Protein AF-A0A9P8FA10-F1 (afdb_monomer_lite)

Organism: Aureobasidium melanogenum (NCBI:txid46634)

pLDDT: mean 76.25, std 10.96, range [55.03, 93.56]

InterPro domains:
  IPR007304 TAP46-like protein [PF04177] (1-143)
  IPR007304 TAP46-like protein [PTHR10933] (1-153)

Radius of gyration: 31.43 Å; chains: 1; bounding box: 60×67×81 Å

Sequence (153 aa):
ESIAQELHILSRAPPPPPPGQQSAPSDVRERHKSNDGYSERLDGPMSAGLSGPMLSKDGKPLRPFTLLSTRQTMQAGVFRPDHSLPTMTIDEYLEEEKRRGG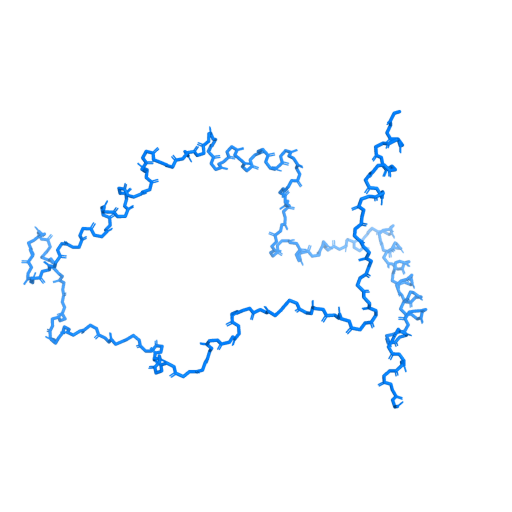MIEGGGAQSGIQPEVDEDDLDKADEETMKARAWDEYVENNPKGAGNTLNRG

Foldseek 3Di:
DVVVVVVVVVVPDDDDDPPPDPPPPPPPVVPPPDDDPDDPDDPPPPPPPPPDDQADPVRHGPDDDDPPCVVVVVVVVVDDPPDDDPPDDPVRVVVVCVVVVVDDDQPDVSVVPDPDDDPVDPVSVVVVVVVVVVVVVVCVVDDPCPPPPVPPD

Secondary structure (DSSP, 8-state):
-HHHHHHHHHHTPPPPPPTT-------GGGGG-S-S----S----S-TT--S-SB-TTS-B-S-----THHHHHHHHTT-TTS---SS-HHHHHHHHHHTT-S-TT-SGGGG-PPPP-TT-HHHHHHHHHHHHHHHHHHHHS-TTTT--TT--

Structure (mmCIF, N/CA/C/O backbone):
data_AF-A0A9P8FA10-F1
#
_entry.id   AF-A0A9P8FA10-F1
#
loop_
_atom_site.group_PDB
_atom_site.id
_atom_site.type_symbol
_atom_site.label_atom_id
_atom_site.label_alt_id
_atom_site.label_comp_id
_atom_site.label_asym_id
_atom_site.label_entity_id
_atom_site.label_seq_id
_atom_site.pdbx_PDB_ins_code
_atom_site.Cartn_x
_atom_site.Cartn_y
_atom_site.Cartn_z
_atom_site.occupancy
_atom_site.B_iso_or_equiv
_atom_site.auth_seq_id
_atom_site.auth_comp_id
_atom_site.auth_asym_id
_atom_site.auth_atom_id
_atom_site.pdbx_PDB_model_num
ATOM 1 N N . GLU A 1 1 ? -5.530 -38.266 -20.064 1.00 59.84 1 GLU A N 1
ATOM 2 C CA . GLU A 1 1 ? -6.875 -37.890 -19.568 1.00 59.84 1 GLU A CA 1
ATOM 3 C C . GLU A 1 1 ? -7.129 -36.370 -19.479 1.00 59.84 1 GLU A C 1
ATOM 5 O O . GLU A 1 1 ? -8.287 -35.990 -19.405 1.00 59.84 1 GLU A O 1
ATOM 10 N N . SER A 1 2 ? -6.115 -35.490 -19.594 1.00 77.12 2 SER A N 1
ATOM 11 C CA . SER A 1 2 ? -6.290 -34.014 -19.536 1.00 77.12 2 SER A CA 1
ATOM 12 C C . SER A 1 2 ? -7.057 -33.402 -20.725 1.00 77.12 2 SER A C 1
ATOM 14 O O . SER A 1 2 ? -7.929 -32.558 -20.546 1.00 77.12 2 SER A O 1
ATOM 16 N N . ILE A 1 3 ? -6.817 -33.893 -21.946 1.00 86.69 3 ILE A N 1
ATOM 17 C CA . ILE A 1 3 ? -7.405 -33.345 -23.188 1.00 86.69 3 ILE A CA 1
ATOM 18 C C . ILE A 1 3 ? -8.942 -33.378 -23.206 1.00 86.69 3 ILE A C 1
ATOM 20 O O . ILE A 1 3 ? -9.581 -32.482 -23.752 1.00 86.69 3 ILE A O 1
ATOM 24 N N . ALA A 1 4 ? -9.555 -34.390 -22.589 1.00 90.31 4 ALA A N 1
ATOM 25 C CA . ALA A 1 4 ? -11.012 -34.492 -22.535 1.00 90.31 4 ALA A CA 1
ATOM 26 C C . ALA A 1 4 ? -11.635 -33.409 -21.635 1.00 90.31 4 ALA A C 1
ATOM 28 O O . ALA A 1 4 ? -12.725 -32.919 -21.925 1.00 90.31 4 ALA A O 1
ATOM 29 N N . GLN A 1 5 ? -10.935 -33.012 -20.567 1.00 88.12 5 GLN A N 1
ATOM 30 C CA . GLN A 1 5 ? -11.382 -31.951 -19.662 1.00 88.12 5 GLN A CA 1
ATOM 31 C C . GLN A 1 5 ? -11.240 -30.576 -20.319 1.00 88.12 5 GLN A C 1
ATOM 33 O O . GLN A 1 5 ? -12.158 -29.762 -20.244 1.00 88.12 5 GLN A O 1
ATOM 38 N N . GLU A 1 6 ? -10.142 -30.348 -21.041 1.00 91.12 6 GLU A N 1
ATOM 39 C CA . GLU A 1 6 ? -9.915 -29.107 -21.790 1.00 91.12 6 GLU A CA 1
ATOM 40 C C . GLU A 1 6 ? -10.974 -28.894 -22.882 1.00 91.12 6 GLU A C 1
ATOM 42 O O . GLU A 1 6 ? -11.548 -27.809 -22.992 1.00 91.12 6 GLU A O 1
ATOM 47 N N . LEU A 1 7 ? -11.332 -29.948 -23.626 1.00 91.88 7 LEU A N 1
ATOM 48 C CA . LEU A 1 7 ? -12.407 -29.879 -24.623 1.00 91.88 7 LEU A CA 1
ATOM 49 C C . LEU A 1 7 ? -13.788 -29.641 -23.996 1.00 91.88 7 LEU A C 1
ATOM 51 O O . LEU A 1 7 ? -14.604 -28.910 -24.562 1.00 91.88 7 LEU A O 1
ATOM 55 N N . HIS A 1 8 ? -14.055 -30.211 -22.817 1.00 91.06 8 HIS A N 1
ATOM 56 C CA . HIS A 1 8 ? -15.306 -29.968 -22.100 1.00 91.06 8 HIS A CA 1
ATOM 57 C C . HIS A 1 8 ? -15.444 -28.497 -21.675 1.00 91.06 8 HIS A C 1
ATOM 59 O O . HIS A 1 8 ? -16.511 -27.906 -21.847 1.00 91.06 8 HIS A O 1
ATOM 65 N N . ILE A 1 9 ? -14.364 -27.883 -21.187 1.00 91.75 9 ILE A N 1
ATOM 66 C CA . ILE A 1 9 ? -14.347 -26.471 -20.780 1.00 91.75 9 ILE A CA 1
ATOM 67 C C . ILE A 1 9 ? -14.581 -25.554 -21.986 1.00 91.75 9 ILE A C 1
ATOM 69 O O . ILE A 1 9 ? -15.423 -24.657 -21.916 1.00 91.75 9 ILE A O 1
ATOM 73 N N . LEU A 1 10 ? -13.908 -25.817 -23.112 1.00 85.25 10 LEU A N 1
ATOM 74 C CA . LEU A 1 10 ? -14.074 -25.028 -24.339 1.00 85.25 10 LEU A CA 1
ATOM 75 C C . LEU A 1 10 ? -15.502 -25.093 -24.896 1.00 85.25 10 LEU A C 1
ATOM 77 O O . LEU A 1 10 ? -16.009 -24.093 -25.398 1.00 85.25 10 LEU A O 1
ATOM 81 N N . SER A 1 11 ? -16.186 -26.232 -24.749 1.00 90.81 11 SER A N 1
ATOM 82 C CA . SER A 1 11 ? -17.577 -26.388 -25.200 1.00 90.81 11 SER A CA 1
ATOM 83 C C . SER A 1 11 ? -18.580 -25.508 -24.443 1.00 90.81 11 SER A C 1
ATOM 85 O O . SER A 1 11 ? -19.680 -25.259 -24.935 1.00 90.81 11 SER A O 1
ATOM 87 N N . ARG A 1 12 ? -18.215 -25.036 -23.244 1.00 92.19 12 ARG A N 1
ATOM 88 C CA . ARG A 1 12 ? -19.087 -24.258 -22.354 1.00 92.19 12 ARG A CA 1
ATOM 89 C C . ARG A 1 12 ? -18.749 -22.763 -22.340 1.00 92.19 12 ARG A C 1
ATOM 91 O O . ARG A 1 12 ? -19.346 -22.020 -21.563 1.00 92.19 12 ARG A O 1
ATOM 98 N N . ALA A 1 13 ? -17.810 -22.318 -23.177 1.00 86.94 13 ALA A N 1
ATOM 99 C CA . ALA A 1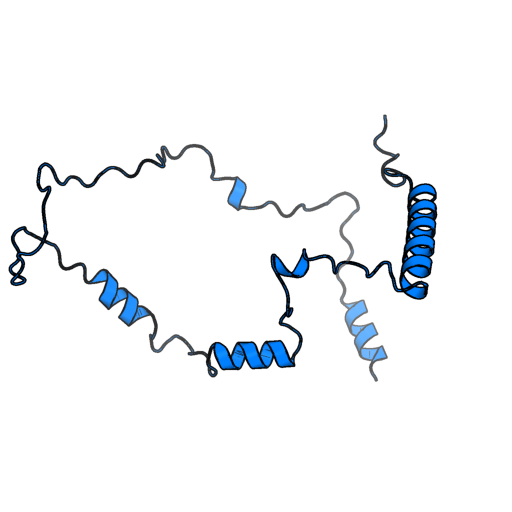 13 ? -17.441 -20.912 -23.274 1.00 86.94 13 ALA A CA 1
ATOM 100 C C . ALA A 1 13 ? -18.601 -20.070 -23.860 1.00 86.94 13 ALA A C 1
ATOM 102 O O . ALA A 1 13 ? -19.200 -20.471 -24.862 1.00 86.94 13 ALA A O 1
ATOM 103 N N . PRO A 1 14 ? -18.946 -18.914 -23.258 1.00 86.25 14 PRO A N 1
ATOM 104 C CA . PRO A 1 14 ? -19.961 -18.018 -23.805 1.00 86.25 14 PRO A CA 1
ATOM 105 C C . PRO A 1 14 ? -19.501 -17.415 -25.145 1.00 86.25 14 PRO A C 1
ATOM 107 O O . PRO A 1 14 ? -18.296 -17.248 -25.359 1.00 86.25 14 PRO A O 1
ATOM 110 N N . PRO A 1 15 ? -20.432 -17.064 -26.052 1.00 82.94 15 PRO A N 1
ATOM 111 C CA . PRO A 1 15 ? -20.073 -16.432 -27.316 1.00 82.94 15 PRO A CA 1
ATOM 112 C C . PRO A 1 15 ? -19.390 -15.076 -27.068 1.00 82.94 15 PRO A C 1
ATOM 114 O O . PRO A 1 15 ? -19.772 -14.363 -26.133 1.00 82.94 15 PRO A O 1
ATOM 117 N N . PRO A 1 16 ? -18.396 -14.698 -27.892 1.00 76.94 16 PRO A N 1
ATOM 11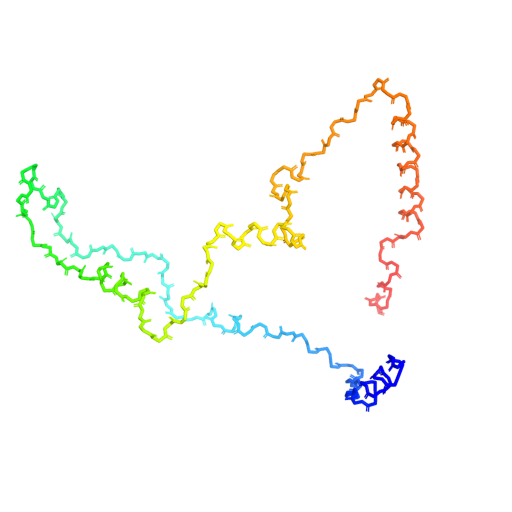8 C CA . PRO A 1 16 ? -17.751 -13.400 -27.768 1.00 76.94 16 PRO A CA 1
ATOM 119 C C . PRO A 1 16 ? -18.776 -12.276 -28.000 1.00 76.94 16 PRO A C 1
ATOM 121 O O . PRO A 1 16 ? -19.661 -12.419 -28.852 1.00 76.94 16 PRO A O 1
ATOM 124 N N . PRO A 1 17 ? -18.682 -11.158 -27.257 1.00 77.75 17 PRO A N 1
ATOM 125 C CA . PRO A 1 17 ? -19.569 -10.021 -27.458 1.00 77.75 17 PRO A CA 1
ATOM 126 C C . PRO A 1 17 ? -19.405 -9.446 -28.877 1.00 77.75 17 PRO A C 1
ATOM 128 O O . PRO A 1 17 ? -18.321 -9.538 -29.462 1.00 77.75 17 PRO A O 1
ATOM 131 N N . PRO A 1 18 ? -20.465 -8.846 -29.450 1.00 81.31 18 PRO A N 1
ATOM 132 C CA . PRO A 1 18 ? -20.404 -8.247 -30.777 1.00 81.31 18 PRO A CA 1
ATOM 133 C C . PRO A 1 18 ? -19.337 -7.136 -30.840 1.00 81.31 18 PRO A C 1
ATOM 135 O O . PRO A 1 18 ? -19.150 -6.402 -29.861 1.00 81.31 18 PRO A O 1
ATOM 138 N N . PRO A 1 19 ? -18.647 -6.973 -31.985 1.00 68.44 19 PRO A N 1
ATOM 139 C CA . PRO A 1 19 ? -17.642 -5.930 -32.150 1.00 68.44 19 PRO A CA 1
ATOM 140 C C . PRO A 1 19 ? -18.295 -4.552 -31.977 1.00 68.44 19 PRO A C 1
ATOM 142 O O . PRO A 1 19 ? -19.187 -4.182 -32.737 1.00 68.44 19 PRO A O 1
ATOM 145 N N . GLY A 1 20 ? -17.871 -3.808 -30.950 1.00 65.31 20 GLY A N 1
ATOM 146 C CA . GLY A 1 20 ? -18.353 -2.450 -30.660 1.00 65.31 20 GLY A CA 1
ATOM 147 C C . GLY A 1 20 ? -18.805 -2.199 -29.217 1.00 65.31 20 GLY A C 1
ATOM 148 O O . GLY A 1 20 ? -18.919 -1.043 -28.824 1.00 65.31 20 GLY A O 1
ATOM 149 N N . GLN A 1 21 ? -19.006 -3.234 -28.395 1.00 56.94 21 GLN A N 1
ATOM 150 C CA . GLN A 1 21 ? -19.262 -3.066 -26.958 1.00 56.94 21 GLN A CA 1
ATOM 151 C C . GLN A 1 21 ? -17.975 -3.260 -26.153 1.00 56.94 21 GLN A C 1
ATOM 153 O O . GLN A 1 21 ? -17.741 -4.299 -25.544 1.00 56.94 21 GLN A O 1
ATOM 158 N N . GLN A 1 22 ? -17.126 -2.233 -26.136 1.00 55.03 22 GLN A N 1
ATOM 159 C CA . GLN A 1 22 ? -16.152 -2.086 -25.059 1.00 55.03 22 GLN A CA 1
ATOM 160 C C . GLN A 1 22 ? -16.918 -1.603 -23.826 1.00 55.03 22 GLN A C 1
ATOM 162 O O . GLN A 1 22 ? -17.166 -0.410 -23.664 1.00 55.03 22 GLN A O 1
ATOM 167 N N . SER A 1 23 ? -17.336 -2.521 -22.957 1.00 57.34 23 SER A N 1
ATOM 168 C CA . SER A 1 23 ? -17.710 -2.144 -21.599 1.00 57.34 23 SER A CA 1
ATOM 169 C C . SER A 1 23 ? -16.432 -1.721 -20.877 1.00 57.34 23 SER A C 1
ATOM 171 O O . SER A 1 23 ? -15.746 -2.549 -20.276 1.00 57.34 23 SER A O 1
ATOM 173 N N . ALA A 1 24 ? -16.085 -0.436 -20.964 1.00 61.09 24 ALA A N 1
ATOM 174 C CA . ALA A 1 24 ? -15.225 0.164 -19.959 1.00 61.09 24 ALA A CA 1
ATOM 175 C C . ALA A 1 24 ? -15.882 -0.124 -18.598 1.00 61.09 24 ALA A C 1
ATOM 177 O O . ALA A 1 24 ? -17.094 0.093 -18.473 1.00 61.09 24 ALA A O 1
ATOM 178 N N . PRO A 1 25 ? -15.164 -0.659 -17.597 1.00 59.41 25 PRO A N 1
ATOM 179 C CA . PRO A 1 25 ? -15.729 -0.762 -16.265 1.00 59.41 25 PRO A CA 1
ATOM 180 C C . PRO A 1 25 ? -16.010 0.668 -15.803 1.00 59.41 25 PRO A C 1
ATOM 182 O O . PRO A 1 25 ? -15.092 1.422 -15.496 1.00 59.41 25 PRO A O 1
ATOM 185 N N . SER A 1 26 ? -17.278 1.075 -15.831 1.00 58.56 26 SER A N 1
ATOM 186 C CA . SER A 1 26 ? -17.699 2.352 -15.274 1.00 58.56 26 SER A CA 1
ATOM 187 C C . SER A 1 26 ? -17.398 2.302 -13.780 1.00 58.56 26 SER A C 1
ATOM 189 O O . SER A 1 26 ? -18.055 1.550 -13.053 1.00 58.56 26 SER A O 1
ATOM 191 N N . ASP A 1 27 ? -16.389 3.045 -13.328 1.00 58.06 27 ASP A N 1
ATOM 192 C CA . ASP A 1 27 ? -16.092 3.157 -11.907 1.00 58.06 27 ASP A CA 1
ATOM 193 C C . ASP A 1 27 ? -17.264 3.876 -11.232 1.00 58.06 27 ASP A C 1
ATOM 195 O O . ASP A 1 27 ? -17.488 5.077 -11.391 1.00 58.06 27 ASP A O 1
ATOM 199 N N . VAL A 1 28 ? -18.053 3.110 -10.480 1.00 60.12 28 VAL A N 1
ATOM 200 C CA . VAL A 1 28 ? -19.258 3.572 -9.779 1.00 60.12 28 VAL A CA 1
ATOM 201 C C . VAL A 1 28 ? -18.931 4.696 -8.776 1.00 60.12 28 VAL A C 1
ATOM 203 O O . VAL A 1 28 ? -19.822 5.426 -8.343 1.00 60.12 28 VAL A O 1
ATOM 206 N N . ARG A 1 29 ? -17.648 4.881 -8.432 1.00 63.22 29 ARG A N 1
ATOM 207 C CA . ARG A 1 29 ? -17.160 5.920 -7.517 1.00 63.22 29 ARG A CA 1
ATOM 208 C C . ARG A 1 29 ? -17.140 7.323 -8.119 1.00 63.22 29 ARG A C 1
ATOM 210 O O . ARG A 1 29 ? -17.197 8.288 -7.360 1.00 63.22 29 ARG A O 1
ATOM 217 N N . GLU A 1 30 ? -17.085 7.476 -9.442 1.00 58.12 30 GLU A N 1
ATOM 218 C CA . GLU A 1 30 ? -16.978 8.812 -10.051 1.00 58.12 30 GLU A CA 1
ATOM 219 C C . GLU A 1 30 ? -18.282 9.620 -9.983 1.00 58.12 30 GLU A C 1
ATOM 221 O O . GLU A 1 30 ? -18.255 10.849 -10.036 1.00 58.12 30 GLU A O 1
ATOM 226 N N . ARG A 1 31 ? -19.439 8.970 -9.796 1.00 57.03 31 ARG A N 1
ATOM 227 C CA . ARG A 1 31 ? -20.746 9.642 -9.913 1.00 57.03 31 ARG A CA 1
ATOM 228 C C . ARG A 1 31 ? -21.137 10.525 -8.719 1.00 57.03 31 ARG A C 1
ATOM 230 O O . ARG A 1 31 ? -22.102 11.274 -8.823 1.00 57.03 31 ARG A O 1
ATOM 237 N N . HIS A 1 32 ? -20.414 10.467 -7.600 1.00 57.34 32 HIS A N 1
ATOM 238 C CA . HIS A 1 32 ? -20.840 11.089 -6.336 1.00 57.34 32 HIS A CA 1
ATOM 239 C C . HIS A 1 32 ? -20.000 12.295 -5.889 1.00 57.34 32 HIS A C 1
ATOM 241 O O . HIS A 1 32 ? -20.062 12.685 -4.728 1.00 57.34 32 HIS A O 1
ATOM 247 N N . LYS A 1 33 ? -19.204 12.908 -6.775 1.00 58.53 33 LYS A N 1
ATOM 248 C CA . LYS A 1 33 ? -18.230 13.938 -6.368 1.00 58.53 33 LYS A CA 1
ATOM 249 C C . LYS A 1 33 ? -18.648 15.395 -6.580 1.00 58.53 33 LYS A C 1
ATOM 251 O O . LYS A 1 33 ? -17.799 16.281 -6.535 1.00 58.53 33 LYS A O 1
ATOM 256 N N . SER A 1 34 ? -19.931 15.680 -6.782 1.00 61.44 34 SER A N 1
ATOM 257 C CA . SER A 1 34 ? -20.384 17.065 -6.936 1.00 61.44 34 SER A CA 1
ATOM 258 C C . SER A 1 34 ? -21.777 17.272 -6.348 1.00 61.44 34 SER A C 1
ATOM 260 O O . SER A 1 34 ? -22.754 16.924 -7.011 1.00 61.44 34 SER A O 1
ATOM 262 N N . ASN A 1 35 ? -21.829 17.850 -5.135 1.00 60.78 35 ASN A N 1
ATOM 263 C CA . ASN A 1 35 ? -22.819 18.845 -4.656 1.00 60.78 35 ASN A CA 1
ATOM 264 C C . ASN A 1 35 ? -23.289 18.719 -3.177 1.00 60.78 35 ASN A C 1
ATOM 266 O O . ASN A 1 35 ? -24.320 19.284 -2.829 1.00 60.78 35 ASN A O 1
ATOM 270 N N . ASP A 1 36 ? -22.549 18.061 -2.276 1.00 63.12 36 ASP A N 1
ATOM 271 C CA . ASP A 1 36 ? -23.031 17.826 -0.892 1.00 63.12 36 ASP A CA 1
ATOM 272 C C . ASP A 1 36 ? -22.625 18.876 0.164 1.00 63.12 36 ASP A C 1
ATOM 274 O O . ASP A 1 36 ? -22.712 18.618 1.361 1.00 63.12 36 ASP A O 1
ATOM 278 N N . GLY A 1 37 ? -22.168 20.077 -0.219 1.00 66.81 37 GLY A N 1
ATOM 279 C CA . GLY A 1 37 ? -21.802 21.114 0.768 1.00 66.81 37 GLY A CA 1
ATOM 280 C C . GLY A 1 37 ? -20.685 20.692 1.740 1.00 66.81 37 GLY A C 1
ATOM 281 O O . GLY A 1 37 ? -20.488 21.327 2.775 1.00 66.81 37 GLY A O 1
ATOM 282 N N . TYR A 1 38 ? -19.959 19.620 1.409 1.00 67.88 38 TYR A N 1
ATOM 283 C CA . TYR A 1 38 ? -18.884 19.068 2.216 1.00 67.88 38 TYR A CA 1
ATOM 284 C C . TYR A 1 38 ? -17.717 20.051 2.252 1.00 67.88 38 TYR A C 1
ATOM 286 O O . TYR A 1 38 ? -17.071 20.318 1.236 1.00 67.88 38 TYR A O 1
ATOM 294 N N . SER A 1 39 ? -17.459 20.605 3.432 1.00 73.19 39 SER A N 1
ATOM 295 C CA . SER A 1 39 ? -16.262 21.389 3.686 1.00 73.19 39 SER A CA 1
ATOM 296 C C . SER A 1 39 ? -15.213 20.476 4.321 1.00 73.19 39 SER A C 1
ATOM 298 O O . SER A 1 39 ? -15.443 19.928 5.392 1.00 73.19 39 SER A O 1
ATOM 300 N N . GLU A 1 40 ? -14.043 20.358 3.687 1.00 68.94 40 GLU A N 1
ATOM 301 C CA . GLU A 1 40 ? -12.845 19.675 4.224 1.00 68.94 40 GLU A CA 1
ATOM 302 C C . GLU A 1 40 ? -12.331 20.334 5.525 1.00 68.94 40 GLU A C 1
ATOM 304 O O . GLU A 1 40 ? -11.428 19.843 6.201 1.00 68.94 40 GLU A O 1
ATOM 309 N N . ARG A 1 41 ? -12.875 21.505 5.874 1.00 71.31 41 ARG A N 1
ATOM 310 C CA . ARG A 1 41 ? -12.529 22.214 7.096 1.00 71.31 41 ARG A CA 1
ATOM 311 C C . ARG A 1 41 ? -13.147 21.465 8.269 1.00 71.31 41 ARG A C 1
ATOM 313 O O . ARG A 1 41 ? -14.362 21.406 8.406 1.00 71.31 41 ARG A O 1
ATOM 320 N N . LEU A 1 42 ? -12.288 20.917 9.123 1.00 71.06 42 LEU A N 1
ATOM 321 C CA . LEU A 1 42 ? -12.692 20.398 10.420 1.00 71.06 42 LEU A CA 1
ATOM 322 C C . LEU A 1 42 ? -13.264 21.564 11.239 1.00 71.06 42 LEU A C 1
ATOM 324 O O . LEU A 1 42 ? -12.502 22.413 11.707 1.00 71.06 42 LEU A O 1
ATOM 328 N N . ASP A 1 43 ? -14.590 21.618 11.381 1.00 68.62 43 ASP A N 1
ATOM 329 C CA . ASP A 1 43 ? -15.243 22.548 12.298 1.00 68.62 43 ASP A CA 1
ATOM 330 C C . ASP A 1 43 ? -14.645 22.329 13.691 1.00 68.62 43 ASP A C 1
ATOM 332 O O . ASP A 1 43 ? -14.718 21.240 14.271 1.00 68.62 43 ASP A O 1
ATOM 336 N N . GLY A 1 44 ? -13.944 23.354 14.181 1.00 64.69 44 GLY A N 1
ATOM 337 C CA . GLY A 1 44 ? -13.219 23.286 15.442 1.00 64.69 44 GLY A CA 1
ATOM 338 C C . GLY A 1 44 ? -14.167 22.898 16.579 1.00 64.69 44 GLY A C 1
ATOM 339 O O . GLY A 1 44 ? -15.335 23.294 16.566 1.00 64.69 44 GLY A O 1
ATOM 340 N N . PRO A 1 45 ? -13.699 22.127 17.578 1.00 65.19 45 PRO A N 1
ATOM 341 C CA . PRO A 1 45 ? -14.562 21.711 18.669 1.00 65.19 45 PRO A CA 1
ATOM 342 C C . PRO A 1 45 ? -15.184 22.949 19.319 1.00 65.19 45 PRO A C 1
ATOM 344 O O . PRO A 1 45 ? -14.473 23.900 19.644 1.00 65.19 45 PRO A O 1
ATOM 347 N N . MET A 1 46 ? -16.500 22.903 19.544 1.00 59.16 46 MET A N 1
ATOM 348 C CA . MET A 1 46 ? -17.337 23.908 20.227 1.00 59.16 46 MET A CA 1
ATOM 349 C C . MET A 1 46 ? -16.953 24.118 21.712 1.00 59.16 46 MET A C 1
ATOM 351 O O . MET A 1 46 ? -17.791 24.372 22.571 1.00 59.16 46 MET A O 1
ATOM 355 N N . SER A 1 47 ? -15.674 23.989 22.051 1.00 59.78 47 SER A N 1
ATOM 356 C CA . SER A 1 47 ? -15.103 24.220 23.367 1.00 59.78 47 SER A CA 1
ATOM 357 C C . SER A 1 47 ? -14.681 25.682 23.471 1.00 59.78 47 SER A C 1
ATOM 359 O O . SER A 1 47 ? -13.492 26.009 23.496 1.00 59.78 47 SER A O 1
ATOM 361 N N . ALA A 1 48 ? -15.674 26.568 23.529 1.00 56.59 48 ALA A N 1
ATOM 362 C CA . ALA A 1 48 ? -15.476 27.967 23.870 1.00 56.59 48 ALA A CA 1
ATOM 363 C C . ALA A 1 48 ? -14.714 28.075 25.209 1.00 56.59 48 ALA A C 1
ATOM 365 O O . ALA A 1 48 ? -15.257 27.807 26.276 1.00 56.59 48 ALA A O 1
ATOM 366 N N . GLY A 1 49 ? -13.429 28.434 25.151 1.00 58.91 49 GLY A N 1
ATOM 367 C CA . GLY A 1 49 ? -12.663 28.919 26.304 1.00 58.91 49 GLY A CA 1
ATOM 368 C C . GLY A 1 49 ? -11.931 27.896 27.183 1.00 58.91 49 GLY A C 1
ATOM 369 O O . GLY A 1 49 ? -11.174 28.317 28.052 1.00 58.91 49 GLY A O 1
ATOM 370 N N . LEU A 1 50 ? -12.054 26.580 26.972 1.00 62.81 50 LEU A N 1
ATOM 371 C CA . LEU A 1 50 ? -11.313 25.590 27.777 1.00 62.81 50 LEU A CA 1
ATOM 372 C C . LEU A 1 50 ? -9.938 25.243 27.169 1.00 62.81 50 LEU A C 1
ATOM 374 O O . LEU A 1 50 ? -9.651 24.087 26.847 1.00 62.81 50 LEU A O 1
ATOM 378 N N . SER A 1 51 ? -9.046 26.227 27.046 1.00 62.88 51 SER A N 1
ATOM 379 C CA . SER A 1 51 ? -7.635 25.986 26.699 1.00 62.88 51 SER A CA 1
ATOM 380 C C . SER A 1 51 ? -6.841 25.631 27.963 1.00 62.88 51 SER A C 1
ATOM 382 O O . SER A 1 51 ? -6.710 26.450 28.867 1.00 62.88 51 SER A O 1
ATOM 384 N N . GLY A 1 52 ? -6.381 24.380 28.083 1.00 73.94 52 GLY A N 1
ATOM 385 C CA . GLY A 1 52 ? -5.593 23.914 29.232 1.00 73.94 52 GLY A CA 1
ATOM 386 C C . GLY A 1 52 ? -5.598 22.387 29.427 1.00 73.94 52 GLY A C 1
ATOM 387 O O . GLY A 1 52 ? -6.373 21.690 28.768 1.00 73.94 52 GLY A O 1
ATOM 388 N N . PRO A 1 53 ? -4.754 21.848 30.324 1.00 78.38 53 PRO A N 1
ATOM 389 C CA . PRO A 1 53 ? -4.672 20.411 30.595 1.00 78.38 53 PRO A CA 1
ATOM 390 C C . PRO A 1 53 ? -5.998 19.830 31.117 1.00 78.38 53 PRO A C 1
ATOM 392 O O . PRO A 1 53 ? -6.675 20.443 31.942 1.00 78.38 53 PRO A O 1
ATOM 395 N N . MET A 1 54 ? -6.372 18.636 30.642 1.00 70.19 54 MET A N 1
ATOM 396 C CA . MET A 1 54 ? -7.604 17.932 31.048 1.00 70.19 54 MET A CA 1
ATOM 397 C C . MET A 1 54 ? -7.535 17.383 32.484 1.00 70.19 54 MET A C 1
ATOM 399 O O . MET A 1 54 ? -8.552 17.309 33.175 1.00 70.19 54 MET A O 1
ATOM 403 N N . LEU A 1 55 ? -6.331 17.029 32.938 1.00 79.69 55 LEU A N 1
ATOM 404 C CA . LEU A 1 55 ? -6.060 16.506 34.273 1.00 79.69 55 LEU A CA 1
ATOM 405 C C . LEU A 1 55 ? -5.030 17.387 34.985 1.00 79.69 55 LEU A C 1
ATOM 407 O O . LEU A 1 55 ? -4.159 17.983 34.346 1.00 79.69 55 LEU A O 1
ATOM 411 N N . SER A 1 56 ? -5.108 17.445 36.313 1.00 81.56 56 SER A N 1
ATOM 412 C CA . SER A 1 56 ? -3.995 17.924 37.132 1.00 81.56 56 SER A CA 1
ATOM 413 C C . SER A 1 56 ? -2.814 16.944 37.055 1.00 81.56 56 SER A C 1
ATOM 415 O O . SER A 1 56 ? -2.971 15.796 36.638 1.00 81.56 56 SER A O 1
ATOM 417 N N . LYS A 1 57 ? -1.627 17.366 37.508 1.00 82.06 57 LYS A N 1
ATOM 418 C CA . LYS A 1 57 ? -0.446 16.484 37.607 1.00 82.06 57 LYS A CA 1
ATOM 419 C C . LYS A 1 57 ? -0.692 15.252 38.495 1.00 82.06 57 LYS A C 1
ATOM 421 O O . LYS A 1 57 ? -0.065 14.223 38.286 1.00 82.06 57 LYS A O 1
ATOM 426 N N . ASP A 1 58 ? -1.653 15.352 39.412 1.00 84.56 58 ASP A N 1
ATOM 427 C CA . ASP A 1 58 ? -2.086 14.284 40.320 1.00 84.56 58 ASP A CA 1
ATOM 428 C C . ASP A 1 58 ? -3.269 13.462 39.765 1.00 84.56 58 ASP A C 1
ATOM 430 O O . ASP A 1 58 ? -3.905 12.713 40.505 1.00 84.56 58 ASP A O 1
ATOM 434 N N . GLY A 1 59 ? -3.636 13.642 38.489 1.00 81.31 59 GLY A N 1
ATOM 435 C CA . GLY A 1 59 ? -4.702 12.879 37.830 1.00 81.31 59 GLY A CA 1
ATOM 436 C C . GLY A 1 59 ? -6.130 13.292 38.202 1.00 81.31 59 GLY A C 1
ATOM 437 O O . GLY A 1 59 ? -7.078 12.580 37.876 1.00 81.31 59 GLY A O 1
ATOM 438 N N . LYS A 1 60 ? -6.324 14.440 38.865 1.00 85.12 60 LYS A N 1
ATOM 439 C CA . LYS A 1 60 ? -7.667 14.942 39.198 1.00 85.12 60 LYS A CA 1
ATOM 440 C C . LYS A 1 60 ? -8.274 15.631 37.972 1.00 85.12 60 LYS A C 1
ATOM 442 O O . LYS A 1 60 ? -7.609 16.494 37.390 1.00 85.12 60 LYS A O 1
ATOM 447 N N . PRO A 1 61 ? -9.507 15.296 37.564 1.00 82.75 61 PRO A N 1
ATOM 448 C CA . PRO A 1 61 ? -10.126 15.933 36.410 1.00 82.75 61 PRO A CA 1
ATOM 449 C C . PRO A 1 61 ? -10.502 17.380 36.736 1.00 82.75 61 PRO A C 1
ATOM 451 O O . PRO A 1 61 ? -11.230 17.644 37.689 1.00 82.75 61 PRO A O 1
ATOM 454 N N . LEU A 1 62 ? -9.985 18.324 35.946 1.00 81.81 62 LEU A N 1
ATOM 455 C CA . LEU A 1 62 ? -10.195 19.767 36.146 1.00 81.81 62 LEU A CA 1
ATOM 456 C C . LEU A 1 62 ? -11.360 20.322 35.319 1.00 81.81 62 LEU A C 1
ATOM 458 O O . LEU A 1 62 ? -11.801 21.448 35.530 1.00 81.81 62 LEU A O 1
ATOM 462 N N . ARG A 1 63 ? -11.843 19.540 34.354 1.00 77.69 63 ARG A N 1
ATOM 463 C CA . ARG A 1 63 ? -12.920 19.899 33.432 1.00 77.69 63 ARG A CA 1
ATOM 464 C C . ARG A 1 63 ? -13.847 18.704 33.220 1.00 77.69 63 ARG A C 1
ATOM 466 O O . ARG A 1 63 ? -13.377 17.569 33.328 1.00 77.69 63 ARG A O 1
ATOM 473 N N . PRO A 1 64 ? -15.130 18.931 32.897 1.00 81.50 64 PRO A N 1
ATOM 474 C CA . PRO A 1 64 ? -16.008 17.847 32.486 1.00 81.50 64 PRO A CA 1
ATOM 475 C C . PRO A 1 64 ? -15.443 17.200 31.217 1.00 81.50 64 PRO A C 1
ATOM 477 O O . PRO A 1 64 ? -15.160 17.877 30.230 1.00 81.50 64 PRO A O 1
ATOM 480 N N . PHE A 1 65 ? -15.259 15.886 31.260 1.00 75.06 65 PHE A N 1
ATOM 481 C CA . PHE A 1 65 ? -14.865 15.067 30.121 1.00 75.06 65 PHE A CA 1
ATOM 482 C C . PHE A 1 65 ? -15.873 13.929 29.986 1.00 75.06 65 PHE A C 1
ATOM 484 O O . PHE A 1 65 ? -16.421 13.444 30.977 1.00 75.06 65 PHE A O 1
ATOM 491 N N . THR A 1 66 ? -16.140 13.508 28.758 1.00 72.50 66 THR A N 1
ATOM 492 C CA . THR A 1 66 ? -16.976 12.343 28.491 1.00 72.50 66 THR A CA 1
ATOM 493 C C . THR A 1 66 ? -16.083 11.114 28.392 1.00 72.50 66 THR A C 1
ATOM 495 O O . THR A 1 66 ? -15.120 11.079 27.625 1.00 72.50 66 THR A O 1
ATOM 498 N N . LEU A 1 67 ? -16.392 10.086 29.182 1.00 74.88 67 LEU A N 1
ATOM 499 C CA . LEU A 1 67 ? -15.800 8.764 29.009 1.00 74.88 67 LEU A CA 1
ATOM 500 C C . LEU A 1 67 ? -16.388 8.152 27.735 1.00 74.88 67 LEU A C 1
ATOM 502 O O . LEU A 1 67 ? -17.409 7.471 27.763 1.00 74.88 67 LEU A O 1
ATOM 506 N N . LEU A 1 68 ? -15.760 8.438 26.598 1.00 68.44 68 LEU A N 1
ATOM 507 C CA . LEU A 1 68 ? -16.075 7.770 25.346 1.00 68.44 68 LEU A CA 1
ATOM 508 C C . LEU A 1 68 ? -15.599 6.317 25.463 1.00 68.44 68 LEU A C 1
ATOM 510 O O . LEU A 1 68 ? -14.422 6.008 25.276 1.00 68.44 68 LEU A O 1
ATOM 514 N N . SER A 1 69 ? -16.533 5.409 25.753 1.00 70.44 69 SER A N 1
ATOM 515 C CA . SER A 1 69 ? -16.323 3.955 25.711 1.00 70.44 69 SER A CA 1
ATOM 516 C C . SER A 1 69 ? -15.949 3.455 24.309 1.00 70.44 69 SER A C 1
ATOM 518 O O . SER A 1 69 ? -15.714 2.265 24.120 1.00 70.44 69 SER A O 1
ATOM 520 N N . THR A 1 70 ? -15.841 4.343 23.318 1.00 74.69 70 THR A N 1
ATOM 521 C CA . THR A 1 70 ? -15.510 4.072 21.917 1.00 74.69 70 THR A CA 1
ATOM 522 C C . THR A 1 70 ? -14.280 3.181 21.760 1.00 74.69 70 THR A C 1
ATOM 524 O O . THR A 1 70 ? -14.306 2.237 20.984 1.00 74.69 70 THR A O 1
ATOM 527 N N . ARG A 1 71 ? -13.206 3.402 22.531 1.00 78.12 71 ARG A N 1
ATOM 528 C CA . ARG A 1 71 ? -12.007 2.549 22.422 1.00 78.12 71 ARG A CA 1
ATOM 529 C C . ARG A 1 71 ? -12.253 1.126 22.936 1.00 78.12 71 ARG A C 1
ATOM 531 O O . ARG A 1 71 ? -11.857 0.173 22.276 1.00 78.12 71 ARG A O 1
ATOM 538 N N . GLN A 1 72 ? -12.914 0.983 24.084 1.00 81.00 72 GLN A N 1
ATOM 539 C CA . GLN A 1 72 ? -13.214 -0.325 24.684 1.00 81.00 72 GLN A CA 1
ATOM 540 C C . GLN A 1 72 ? -14.271 -1.093 23.882 1.00 81.00 72 GLN A C 1
ATOM 542 O O . GLN A 1 72 ? -14.151 -2.299 23.701 1.00 81.00 72 GLN A O 1
ATOM 547 N N . THR A 1 73 ? -15.273 -0.394 23.349 1.00 80.00 73 THR A N 1
ATOM 548 C CA . THR A 1 73 ? -16.309 -0.973 22.481 1.00 80.00 73 THR A CA 1
ATOM 549 C C . THR A 1 73 ? -15.738 -1.421 21.139 1.00 80.00 73 THR A C 1
ATOM 551 O O . THR A 1 73 ? -16.057 -2.521 20.696 1.00 80.00 73 THR A O 1
ATOM 554 N N . MET A 1 74 ? -14.830 -0.646 20.530 1.00 80.12 74 MET A N 1
ATOM 555 C CA . MET A 1 74 ? -14.106 -1.089 19.333 1.00 80.12 74 MET A CA 1
ATOM 556 C C . MET A 1 74 ? -13.212 -2.297 19.620 1.00 80.12 74 MET A C 1
ATOM 558 O O . MET A 1 74 ? -13.230 -3.248 18.848 1.00 80.12 74 MET A O 1
ATOM 562 N N . GLN A 1 75 ? -12.490 -2.310 20.746 1.00 81.75 75 GLN A N 1
ATOM 563 C CA . GLN A 1 75 ? -11.663 -3.455 21.141 1.00 81.75 75 GLN A CA 1
ATOM 564 C C . GLN A 1 75 ? -12.500 -4.728 21.348 1.00 81.75 75 GLN A C 1
ATOM 566 O O . GLN A 1 75 ? -12.110 -5.799 20.889 1.00 81.75 75 GLN A O 1
ATOM 571 N N . ALA A 1 76 ? -13.674 -4.612 21.976 1.00 81.69 76 ALA A N 1
ATOM 572 C CA . ALA A 1 76 ? -14.609 -5.724 22.148 1.00 81.69 76 ALA A CA 1
ATOM 573 C C . ALA A 1 76 ? -15.203 -6.232 20.816 1.00 81.69 76 ALA A C 1
ATOM 575 O O . ALA A 1 76 ? -15.658 -7.371 20.736 1.00 81.69 76 ALA A O 1
ATOM 576 N N . GLY A 1 77 ? -15.192 -5.407 19.764 1.00 80.31 77 GLY A N 1
ATOM 577 C CA . GLY A 1 77 ? -15.678 -5.763 18.431 1.00 80.31 77 GLY A CA 1
ATOM 578 C C . GLY A 1 77 ? -14.712 -6.604 17.590 1.00 80.31 77 GLY A C 1
ATOM 579 O O . GLY A 1 77 ? -15.164 -7.234 16.638 1.00 80.31 77 GLY A O 1
ATOM 580 N N . VAL A 1 78 ? -13.416 -6.649 17.930 1.00 80.06 78 VAL A N 1
ATOM 581 C CA . VAL A 1 78 ? -12.384 -7.343 17.126 1.00 80.06 78 VAL A CA 1
ATOM 582 C C . VAL A 1 78 ? -12.493 -8.871 17.232 1.00 80.06 78 VAL A C 1
ATOM 584 O O . VAL A 1 78 ? -12.149 -9.577 16.291 1.00 80.06 78 VAL A O 1
ATOM 587 N N . PHE A 1 79 ? -13.030 -9.391 18.341 1.00 77.38 79 PHE A N 1
ATOM 588 C CA . PHE A 1 79 ? -13.096 -10.831 18.621 1.00 77.38 79 PHE A CA 1
ATOM 589 C C . PHE A 1 79 ? -14.511 -11.276 18.995 1.00 77.38 79 PHE A C 1
ATOM 591 O O . PHE A 1 79 ? -14.776 -11.717 20.113 1.00 77.38 79 PHE A O 1
ATOM 598 N N . ARG A 1 80 ? -15.454 -11.127 18.059 1.00 79.81 80 ARG A N 1
ATOM 599 C CA . ARG A 1 80 ? -16.816 -11.657 18.247 1.00 79.81 80 ARG A CA 1
ATOM 600 C C . ARG A 1 80 ? -16.867 -13.142 17.852 1.00 79.81 80 ARG A C 1
ATOM 602 O O . ARG A 1 80 ? -16.179 -13.504 16.903 1.00 79.81 80 ARG A O 1
ATOM 609 N N . PRO A 1 81 ? -17.718 -13.962 18.497 1.00 81.31 81 PRO A N 1
ATOM 610 C CA . PRO A 1 81 ? -17.853 -15.395 18.202 1.00 81.31 81 PRO A CA 1
ATOM 611 C C . PRO A 1 81 ? -18.140 -15.736 16.731 1.00 81.31 81 PRO A C 1
ATOM 613 O O . PRO A 1 81 ? -17.755 -16.805 16.274 1.00 81.31 81 PRO A O 1
ATOM 616 N N . ASP A 1 82 ? -18.780 -14.824 15.992 1.00 82.19 82 ASP A N 1
ATOM 617 C CA . ASP A 1 82 ? -19.132 -15.015 14.577 1.00 82.19 82 ASP A CA 1
ATOM 618 C C . ASP A 1 82 ? -17.972 -14.734 13.598 1.00 82.19 82 ASP A C 1
ATOM 620 O O . ASP A 1 82 ? -18.133 -14.913 12.392 1.00 82.19 82 ASP A O 1
ATOM 624 N N . HIS A 1 83 ? -16.804 -14.286 14.076 1.00 76.75 83 HIS A N 1
ATOM 625 C CA . HIS A 1 83 ? -15.621 -14.126 13.231 1.00 76.75 83 HIS A CA 1
ATOM 626 C C . HIS A 1 83 ? -14.723 -15.350 13.374 1.00 76.75 83 HIS A C 1
ATOM 628 O O . HIS A 1 83 ? -14.180 -15.615 14.446 1.00 76.75 83 HIS A O 1
ATOM 634 N N . SER A 1 84 ? -14.523 -16.073 12.273 1.00 75.88 84 SER A N 1
ATOM 635 C CA . SER A 1 84 ? -13.447 -17.056 12.203 1.00 75.88 84 SER A CA 1
ATOM 636 C C . SER A 1 84 ? -12.121 -16.319 12.350 1.00 75.88 84 SER A C 1
ATOM 638 O O . SER A 1 84 ? -11.766 -15.496 11.506 1.00 75.88 84 SER A O 1
ATOM 640 N N . LEU A 1 85 ? -11.395 -16.607 13.425 1.00 79.81 85 LEU A N 1
ATOM 641 C CA . LEU A 1 85 ? -10.041 -16.100 13.593 1.00 79.81 85 LEU A CA 1
ATOM 642 C C . LEU A 1 85 ? -9.133 -16.729 12.528 1.00 79.81 85 LEU A C 1
ATOM 644 O O . LEU A 1 85 ? -9.348 -17.890 12.158 1.00 79.81 85 LEU A O 1
ATOM 648 N N . PRO A 1 86 ? -8.115 -16.002 12.042 1.00 84.19 86 PRO A N 1
ATOM 649 C CA . PRO A 1 86 ? -7.026 -16.622 11.306 1.00 84.19 86 PRO A CA 1
ATOM 650 C C . PRO A 1 86 ? -6.433 -17.767 12.132 1.00 84.19 86 PRO A C 1
ATOM 652 O O . PRO A 1 86 ? -6.198 -17.624 13.331 1.00 84.19 86 PRO A O 1
ATOM 655 N N . THR A 1 87 ? -6.207 -18.913 11.495 1.00 84.94 87 THR A N 1
ATOM 656 C CA . THR A 1 87 ? -5.612 -20.091 12.148 1.00 84.94 87 THR A CA 1
ATOM 657 C C . THR A 1 87 ? -4.110 -19.946 12.368 1.00 84.94 87 THR A C 1
ATOM 659 O O . THR A 1 87 ? -3.525 -20.762 13.071 1.00 84.94 87 THR A O 1
ATOM 662 N N . MET A 1 88 ? -3.501 -18.947 11.730 1.00 86.56 88 MET A N 1
ATOM 663 C CA . MET A 1 88 ? -2.064 -18.687 11.694 1.00 86.56 88 MET A CA 1
ATOM 664 C C . MET A 1 88 ? -1.827 -17.211 12.018 1.00 86.56 88 MET A C 1
ATOM 666 O O . MET A 1 88 ? -2.700 -16.368 11.768 1.00 86.56 88 MET A O 1
ATOM 670 N N . THR A 1 89 ? -0.670 -16.887 12.588 1.00 88.62 89 THR A N 1
ATOM 671 C CA . THR A 1 89 ? -0.307 -15.487 12.856 1.00 88.62 89 THR A CA 1
ATOM 672 C C . THR A 1 89 ? 0.037 -14.755 11.556 1.00 88.62 89 THR A C 1
ATOM 674 O O . THR A 1 89 ? 0.238 -15.368 10.508 1.00 88.62 89 THR A O 1
ATOM 677 N N . ILE A 1 90 ? 0.095 -13.420 11.606 1.00 86.50 90 ILE A N 1
ATOM 678 C CA . ILE A 1 90 ? 0.514 -12.613 10.448 1.00 86.50 90 ILE A CA 1
ATOM 679 C C . ILE A 1 90 ? 1.926 -13.016 10.012 1.00 86.50 90 ILE A C 1
ATOM 681 O O . ILE A 1 90 ? 2.165 -13.194 8.822 1.00 86.50 90 ILE A O 1
ATOM 685 N N . ASP A 1 91 ? 2.827 -13.202 10.974 1.00 89.12 91 ASP A N 1
ATOM 686 C CA . ASP A 1 91 ? 4.218 -13.572 10.714 1.00 89.12 91 ASP A CA 1
ATOM 687 C C . ASP A 1 91 ? 4.302 -14.938 10.014 1.00 89.12 91 ASP A C 1
ATOM 689 O O . ASP A 1 91 ? 4.953 -15.069 8.981 1.00 89.12 91 ASP A O 1
ATOM 693 N N . GLU A 1 92 ? 3.546 -15.924 10.501 1.00 91.00 92 GLU A N 1
ATOM 694 C CA . GLU A 1 92 ? 3.471 -17.268 9.918 1.00 91.00 92 GLU A CA 1
ATOM 695 C C . GLU A 1 92 ? 2.872 -17.263 8.501 1.00 91.00 92 GLU A C 1
ATOM 697 O O . GLU A 1 92 ? 3.373 -17.937 7.601 1.00 91.00 92 GLU A O 1
ATOM 702 N N . TYR A 1 93 ? 1.835 -16.454 8.259 1.00 89.50 93 TYR A N 1
ATOM 703 C CA . TYR A 1 93 ? 1.270 -16.281 6.919 1.00 89.50 93 TYR A CA 1
ATOM 704 C C . TYR A 1 93 ? 2.265 -15.636 5.942 1.00 89.50 93 TYR A C 1
ATOM 706 O O . TYR A 1 93 ? 2.344 -16.038 4.782 1.00 89.50 93 TYR A O 1
ATOM 714 N N . LEU A 1 94 ? 3.040 -14.646 6.390 1.00 88.50 94 LEU A N 1
ATOM 715 C CA . LEU A 1 94 ? 4.053 -14.001 5.553 1.00 88.50 94 LEU A CA 1
ATOM 716 C C . LEU A 1 94 ? 5.204 -14.954 5.216 1.00 88.50 94 LEU A C 1
ATOM 718 O O . LEU A 1 94 ? 5.682 -14.949 4.083 1.00 88.50 94 LEU A O 1
ATOM 722 N N . GLU A 1 95 ? 5.626 -15.798 6.158 1.00 89.12 95 GLU A N 1
ATOM 723 C CA . GLU A 1 95 ? 6.601 -16.863 5.899 1.00 89.12 95 GLU A CA 1
ATOM 724 C C . GLU A 1 95 ? 6.079 -17.876 4.871 1.00 89.12 95 GLU A C 1
ATOM 726 O O . GLU A 1 95 ? 6.797 -18.258 3.944 1.00 89.12 95 GLU A O 1
ATOM 731 N N . GLU A 1 96 ? 4.810 -18.266 4.989 1.00 89.44 96 GLU A N 1
ATOM 732 C CA . GLU A 1 96 ? 4.125 -19.158 4.055 1.00 89.44 96 GLU A CA 1
ATOM 733 C C . GLU A 1 96 ? 4.040 -18.539 2.644 1.00 89.44 96 GLU A C 1
ATOM 735 O O . GLU A 1 96 ? 4.347 -19.208 1.655 1.00 89.44 96 GLU A O 1
ATOM 740 N N . GLU A 1 97 ? 3.705 -17.251 2.529 1.00 88.69 97 GLU A N 1
ATOM 741 C CA . GLU A 1 97 ? 3.698 -16.524 1.252 1.00 88.69 97 GLU A CA 1
ATOM 742 C C . GLU A 1 97 ? 5.110 -16.328 0.681 1.00 88.69 97 GLU A C 1
ATOM 744 O O . GLU A 1 97 ? 5.308 -16.481 -0.528 1.00 88.69 97 GLU A O 1
ATOM 749 N N . LYS A 1 98 ? 6.123 -16.082 1.525 1.00 85.75 98 LYS A N 1
ATOM 750 C CA . LYS A 1 98 ? 7.533 -16.045 1.102 1.00 85.75 98 LYS A CA 1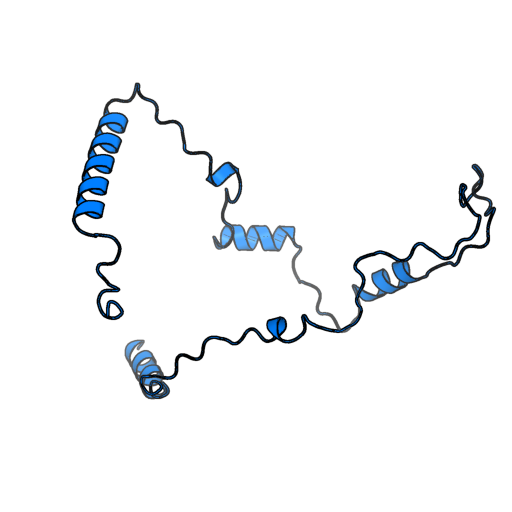
ATOM 751 C C . LYS A 1 98 ? 7.970 -17.401 0.549 1.00 85.75 98 LYS A C 1
ATOM 753 O O . LYS A 1 98 ? 8.573 -17.462 -0.520 1.00 85.75 98 LYS A O 1
ATOM 758 N N . ARG A 1 99 ? 7.604 -18.498 1.218 1.00 86.81 99 ARG A N 1
ATOM 759 C CA . ARG A 1 99 ? 7.861 -19.877 0.768 1.00 86.81 99 ARG A CA 1
ATOM 760 C C . ARG A 1 99 ? 7.158 -20.200 -0.552 1.00 86.81 99 ARG A C 1
ATOM 762 O O . ARG A 1 99 ? 7.698 -20.947 -1.364 1.00 86.81 99 ARG A O 1
ATOM 769 N N . ARG A 1 100 ? 5.958 -19.657 -0.768 1.00 88.62 100 ARG A N 1
ATOM 770 C CA . ARG A 1 100 ? 5.182 -19.804 -2.013 1.00 88.62 100 ARG A CA 1
ATOM 771 C C . ARG A 1 100 ? 5.640 -18.863 -3.130 1.00 88.62 100 ARG A C 1
ATOM 773 O O . ARG A 1 100 ? 5.144 -18.981 -4.245 1.00 88.62 100 ARG A O 1
ATOM 780 N N . GLY A 1 101 ? 6.576 -17.955 -2.850 1.00 84.94 101 GLY A N 1
ATOM 781 C CA . GLY A 1 101 ? 7.055 -16.963 -3.811 1.00 84.94 101 GLY A CA 1
ATOM 782 C C . GLY A 1 101 ? 6.053 -15.839 -4.098 1.00 84.94 101 GLY A C 1
ATOM 783 O O . GLY A 1 101 ? 6.220 -15.118 -5.075 1.00 84.94 101 GLY A O 1
ATOM 784 N N . GLY A 1 102 ? 5.019 -15.677 -3.263 1.00 78.81 102 GLY A N 1
ATOM 785 C CA . GLY A 1 102 ? 4.057 -14.570 -3.341 1.00 78.81 102 GLY A CA 1
ATOM 786 C C . GLY A 1 102 ? 4.606 -13.252 -2.786 1.00 78.81 102 GLY A C 1
ATOM 787 O O . GLY A 1 102 ? 4.027 -12.189 -3.009 1.00 78.81 102 GLY A O 1
ATOM 788 N N . MET A 1 103 ? 5.746 -13.303 -2.089 1.00 77.75 103 MET A N 1
ATOM 789 C CA . MET A 1 103 ? 6.412 -12.128 -1.539 1.00 77.75 103 MET A CA 1
ATOM 790 C C . MET A 1 103 ? 7.592 -11.702 -2.417 1.00 77.75 103 MET A C 1
ATOM 792 O O . MET A 1 103 ? 8.563 -12.440 -2.572 1.00 77.75 103 MET A O 1
ATOM 796 N N . ILE A 1 104 ? 7.517 -10.489 -2.969 1.00 69.44 104 ILE A N 1
ATOM 797 C CA . ILE A 1 104 ? 8.628 -9.871 -3.699 1.00 69.44 104 ILE A CA 1
ATOM 798 C C . ILE A 1 104 ? 9.623 -9.333 -2.669 1.00 69.44 104 ILE A C 1
ATOM 800 O O . ILE A 1 104 ? 9.370 -8.331 -1.997 1.00 69.44 104 ILE A O 1
ATOM 804 N N . GLU A 1 105 ? 10.761 -10.004 -2.539 1.00 69.06 105 GLU A N 1
ATOM 805 C CA . GLU A 1 105 ? 11.888 -9.509 -1.756 1.00 69.06 105 GLU A CA 1
ATOM 806 C C . GLU A 1 105 ? 12.564 -8.375 -2.542 1.00 69.06 105 GLU A C 1
ATOM 808 O O . GLU A 1 105 ? 13.003 -8.567 -3.673 1.00 69.06 105 GLU A O 1
ATOM 813 N N . GLY A 1 106 ? 12.583 -7.166 -1.973 1.00 66.06 106 GLY A N 1
ATOM 814 C CA . GLY A 1 106 ? 13.220 -6.000 -2.594 1.00 66.06 106 GLY A CA 1
ATOM 815 C C . GLY A 1 106 ? 12.285 -4.993 -3.265 1.00 66.06 106 GLY A C 1
ATOM 816 O O . GLY A 1 106 ? 12.786 -4.120 -3.964 1.00 66.06 106 GLY A O 1
ATOM 817 N N . GLY A 1 107 ? 10.965 -5.058 -3.055 1.00 63.28 107 GLY A N 1
ATOM 818 C CA . GLY A 1 107 ? 10.012 -4.039 -3.521 1.00 63.28 107 GLY A CA 1
ATOM 819 C C . GLY A 1 107 ? 10.106 -2.712 -2.746 1.00 63.28 107 GLY A C 1
ATOM 820 O O . GLY A 1 107 ? 9.934 -2.695 -1.530 1.00 63.28 107 GLY A O 1
ATOM 821 N N . GLY A 1 108 ? 10.351 -1.591 -3.437 1.00 65.88 108 GLY A N 1
ATOM 822 C CA . GLY A 1 108 ? 10.403 -0.241 -2.854 1.00 65.88 108 GLY A CA 1
ATOM 823 C C . GLY A 1 108 ? 11.545 0.607 -3.422 1.00 65.88 108 GLY A C 1
ATOM 824 O O . GLY A 1 108 ? 12.017 0.359 -4.526 1.00 65.88 108 GLY A O 1
ATOM 825 N N . ALA A 1 109 ? 12.040 1.590 -2.660 1.00 61.00 109 ALA A N 1
ATOM 826 C CA . ALA A 1 109 ? 13.194 2.410 -3.062 1.00 61.00 109 ALA A CA 1
ATOM 827 C C . ALA A 1 109 ? 14.449 1.573 -3.383 1.00 61.00 109 ALA A C 1
ATOM 829 O O . ALA A 1 109 ? 15.277 1.996 -4.182 1.00 61.00 109 ALA A O 1
ATOM 830 N N . GLN A 1 110 ? 14.555 0.368 -2.809 1.00 61.06 110 GLN A N 1
ATOM 831 C CA . GLN A 1 110 ? 15.633 -0.578 -3.096 1.00 61.06 110 GLN A CA 1
ATOM 832 C C . GLN A 1 110 ? 15.536 -1.223 -4.486 1.00 61.06 110 GLN A C 1
ATOM 834 O O . GLN A 1 110 ? 16.573 -1.530 -5.059 1.00 61.06 110 GLN A O 1
ATOM 839 N N . SER A 1 111 ? 14.341 -1.347 -5.081 1.00 61.00 111 SER A N 1
ATOM 840 C CA . SER A 1 111 ? 14.195 -1.814 -6.473 1.00 61.00 111 SER A CA 1
ATOM 841 C C . SER A 1 111 ? 14.678 -0.783 -7.496 1.00 61.00 111 SER A C 1
ATOM 843 O O . SER A 1 111 ? 14.929 -1.129 -8.644 1.00 61.00 111 SER A O 1
ATOM 845 N N . GLY A 1 112 ? 14.746 0.493 -7.099 1.00 61.56 112 GLY A N 1
ATOM 846 C CA . GLY A 1 112 ? 15.239 1.587 -7.937 1.00 61.56 112 GLY A CA 1
ATOM 847 C C . GLY A 1 112 ? 16.750 1.795 -7.843 1.00 61.56 112 GLY A C 1
ATOM 848 O O . GLY A 1 112 ? 17.279 2.652 -8.545 1.00 61.56 112 GLY A O 1
ATOM 849 N N . ILE A 1 113 ? 17.442 1.046 -6.978 1.00 66.94 113 ILE A N 1
ATOM 850 C CA . ILE A 1 113 ? 18.900 1.083 -6.891 1.00 66.94 113 ILE A CA 1
ATOM 851 C C . ILE A 1 113 ? 19.419 0.254 -8.059 1.00 66.94 113 ILE A C 1
ATOM 853 O O . ILE A 1 113 ? 19.481 -0.972 -7.998 1.00 66.94 113 ILE A O 1
ATOM 857 N N . GLN A 1 114 ? 19.735 0.939 -9.151 1.00 64.75 114 GLN A N 1
ATOM 858 C CA . GLN A 1 114 ? 20.428 0.321 -10.264 1.00 64.75 114 GLN A CA 1
ATOM 859 C C . GLN A 1 114 ? 21.833 -0.049 -9.764 1.00 64.75 114 GLN A C 1
ATOM 861 O O . GLN A 1 114 ? 22.523 0.838 -9.255 1.00 64.75 114 GLN A O 1
ATOM 866 N N . PRO A 1 115 ? 22.232 -1.335 -9.799 1.00 69.12 115 PRO A N 1
ATOM 867 C CA . PRO A 1 115 ? 23.566 -1.723 -9.369 1.00 69.12 115 PRO A CA 1
ATOM 868 C C . PRO A 1 115 ? 24.581 -0.960 -10.220 1.00 69.12 115 PRO A C 1
ATOM 870 O O . PRO A 1 115 ? 24.481 -0.958 -11.447 1.00 69.12 115 PRO A O 1
ATOM 873 N N . GLU A 1 116 ? 25.506 -0.268 -9.559 1.00 67.81 116 GLU A N 1
ATOM 874 C CA . GLU A 1 116 ? 26.597 0.432 -10.228 1.00 67.81 116 GLU A CA 1
ATOM 875 C C . GLU A 1 116 ? 27.441 -0.624 -10.949 1.00 67.81 116 GLU A C 1
ATOM 877 O O . GLU A 1 116 ? 27.918 -1.581 -10.333 1.00 67.81 116 GLU A O 1
ATOM 882 N N . VAL A 1 117 ? 27.509 -0.519 -12.276 1.00 64.62 117 VAL A N 1
ATOM 883 C CA . VAL A 1 117 ? 28.293 -1.440 -13.096 1.00 64.62 117 VAL A CA 1
ATOM 884 C C . VAL A 1 117 ? 29.755 -1.091 -12.867 1.00 64.62 117 VAL A C 1
ATOM 886 O O . VAL A 1 117 ? 30.161 0.045 -13.084 1.00 64.62 117 VAL A O 1
ATOM 889 N N . ASP A 1 118 ? 30.518 -2.067 -12.391 1.00 72.25 118 ASP A N 1
ATOM 890 C CA . ASP A 1 118 ? 31.955 -1.934 -12.188 1.00 72.25 118 ASP A CA 1
ATOM 891 C C . ASP A 1 118 ? 32.654 -1.797 -13.551 1.00 72.25 118 ASP A C 1
ATOM 893 O O . ASP A 1 118 ? 32.716 -2.761 -14.316 1.00 72.25 118 ASP A O 1
ATOM 897 N N . GLU A 1 119 ? 33.117 -0.586 -13.875 1.00 61.91 119 GLU A N 1
ATOM 898 C CA . GLU A 1 119 ? 33.762 -0.249 -15.154 1.00 61.91 119 GLU A CA 1
ATOM 899 C C . GLU A 1 119 ? 35.127 -0.938 -15.338 1.00 61.91 119 GLU A C 1
ATOM 901 O O . GLU A 1 119 ? 35.638 -0.994 -16.458 1.00 61.91 119 GLU A O 1
ATOM 906 N N . ASP A 1 120 ? 35.703 -1.497 -14.268 1.00 73.19 120 ASP A N 1
ATOM 907 C CA . ASP A 1 120 ? 36.965 -2.242 -14.318 1.00 73.19 120 ASP A CA 1
ATOM 908 C C . ASP A 1 120 ? 36.782 -3.696 -14.818 1.00 73.19 120 ASP A C 1
ATOM 910 O O . ASP A 1 120 ? 37.766 -4.384 -15.114 1.00 73.19 120 ASP A O 1
ATOM 914 N N . ASP A 1 121 ? 35.537 -4.173 -14.956 1.00 78.31 121 ASP A N 1
ATOM 915 C CA . ASP A 1 121 ? 35.198 -5.493 -15.499 1.00 78.31 121 ASP A CA 1
ATOM 916 C C . ASP A 1 121 ? 34.899 -5.406 -17.007 1.00 78.31 121 ASP A C 1
ATOM 918 O O . ASP A 1 121 ? 33.788 -5.076 -17.436 1.00 78.31 121 ASP A O 1
ATOM 922 N N . LEU A 1 122 ? 35.917 -5.706 -17.821 1.00 74.75 122 LEU A N 1
ATOM 923 C CA . LEU A 1 122 ? 35.857 -5.614 -19.286 1.00 74.75 122 LEU A CA 1
ATOM 924 C C . LEU A 1 122 ? 34.700 -6.424 -19.897 1.00 74.75 122 LEU A C 1
ATOM 926 O O . LEU A 1 122 ? 34.100 -5.974 -20.872 1.00 74.75 122 LEU A O 1
ATOM 930 N N 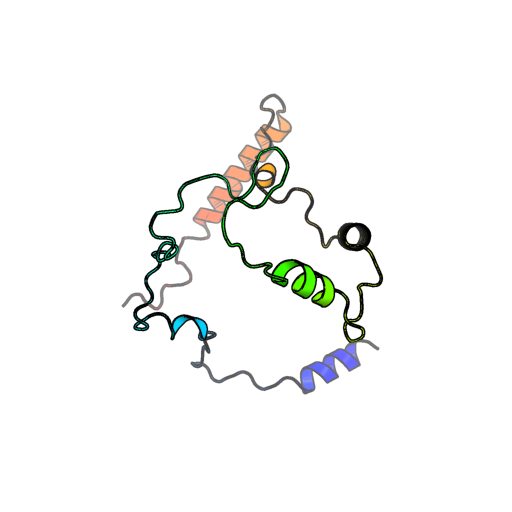. ASP A 1 123 ? 34.346 -7.570 -19.307 1.00 78.44 123 ASP A N 1
ATOM 931 C CA . ASP A 1 123 ? 33.275 -8.426 -19.827 1.00 78.44 123 ASP A CA 1
ATOM 932 C C . ASP A 1 123 ? 31.899 -7.750 -19.660 1.00 78.44 123 ASP A C 1
ATOM 934 O O . ASP A 1 123 ? 31.076 -7.754 -20.577 1.00 78.44 123 ASP A O 1
ATOM 938 N N . LYS A 1 124 ? 31.660 -7.080 -18.523 1.00 76.50 124 LYS A N 1
ATOM 939 C CA . LYS A 1 124 ? 30.402 -6.353 -18.272 1.00 76.50 124 LYS A CA 1
ATOM 940 C C . LYS A 1 124 ? 30.272 -5.095 -19.126 1.00 76.50 124 LYS A C 1
ATOM 942 O O . LYS A 1 124 ? 29.170 -4.763 -19.569 1.00 76.50 124 LYS A O 1
ATOM 947 N N . ALA A 1 125 ? 31.380 -4.396 -19.367 1.00 74.75 125 ALA A N 1
ATOM 948 C CA . ALA A 1 125 ? 31.398 -3.212 -20.222 1.00 74.75 125 ALA A CA 1
ATOM 949 C C . ALA A 1 125 ? 31.035 -3.555 -21.682 1.00 74.75 125 ALA A C 1
ATOM 951 O O . ALA A 1 125 ? 30.261 -2.836 -22.332 1.00 74.75 125 ALA A O 1
ATOM 952 N N . ASP A 1 126 ? 31.539 -4.685 -22.183 1.00 82.56 126 ASP A N 1
ATOM 953 C CA . ASP A 1 126 ? 31.211 -5.188 -23.517 1.00 82.56 126 ASP A CA 1
ATOM 954 C C . ASP A 1 126 ? 29.739 -5.628 -23.616 1.00 82.56 126 ASP A C 1
ATOM 956 O O . ASP A 1 126 ? 29.052 -5.281 -24.586 1.00 82.56 126 ASP A O 1
ATOM 960 N N . GLU A 1 127 ? 29.214 -6.322 -22.601 1.00 84.12 127 GLU A N 1
ATOM 961 C CA . GLU A 1 127 ? 27.805 -6.736 -22.538 1.00 84.12 127 GLU A CA 1
ATOM 962 C C . GLU A 1 127 ? 26.835 -5.546 -22.570 1.00 84.12 127 GLU A C 1
ATOM 964 O O . GLU A 1 127 ? 25.868 -5.550 -23.340 1.00 84.12 127 GLU A O 1
ATOM 969 N N . GLU A 1 128 ? 27.099 -4.496 -21.789 1.00 82.25 128 GLU A N 1
ATOM 970 C CA . GLU A 1 128 ? 26.259 -3.295 -21.771 1.00 82.25 128 GLU A CA 1
ATOM 971 C C . GLU A 1 128 ? 26.325 -2.538 -23.104 1.00 82.25 128 GLU A C 1
ATOM 973 O O . GLU A 1 128 ? 25.298 -2.084 -23.617 1.00 82.25 128 GLU A O 1
ATOM 978 N N . THR A 1 129 ? 27.496 -2.490 -23.746 1.00 83.44 129 THR A N 1
ATOM 979 C CA . THR A 1 129 ? 27.631 -1.890 -25.080 1.00 83.44 129 THR A CA 1
ATOM 980 C C . THR A 1 129 ? 26.825 -2.663 -26.132 1.00 83.44 129 THR A C 1
ATOM 982 O O . THR A 1 129 ? 26.174 -2.064 -26.993 1.00 83.44 129 THR A O 1
ATOM 985 N N . MET A 1 130 ? 26.831 -3.997 -26.075 1.00 87.62 130 MET A N 1
ATOM 986 C CA . MET A 1 130 ? 26.039 -4.839 -26.978 1.00 87.62 130 MET A CA 1
ATOM 987 C C . MET A 1 130 ? 24.534 -4.697 -26.733 1.00 87.62 130 MET A C 1
ATOM 989 O O . MET A 1 130 ? 23.754 -4.603 -27.682 1.00 87.62 130 MET A O 1
ATOM 993 N N . LYS A 1 131 ? 24.123 -4.620 -25.468 1.00 88.75 131 LYS A N 1
ATOM 994 C CA . LYS A 1 131 ? 22.732 -4.414 -25.057 1.00 88.75 131 LYS A CA 1
ATOM 995 C C . LYS A 1 131 ? 22.199 -3.045 -25.475 1.00 88.75 131 LYS A C 1
ATOM 997 O O . LYS A 1 131 ? 21.064 -2.966 -25.942 1.00 88.75 131 LYS A O 1
ATOM 1002 N N . ALA A 1 132 ? 23.012 -1.993 -25.371 1.00 89.62 132 ALA A N 1
ATOM 1003 C CA . ALA A 1 132 ? 22.660 -0.660 -25.853 1.00 89.62 132 ALA A CA 1
ATOM 1004 C C . ALA A 1 132 ? 22.396 -0.664 -27.368 1.00 89.62 132 ALA A C 1
ATOM 1006 O O . ALA A 1 132 ? 21.356 -0.182 -27.806 1.00 89.62 132 ALA A O 1
ATOM 1007 N N . ARG A 1 133 ? 23.267 -1.307 -28.162 1.00 93.12 133 ARG A N 1
ATOM 1008 C CA . ARG A 1 133 ? 23.042 -1.456 -29.613 1.00 93.12 133 ARG A CA 1
ATOM 1009 C C . ARG A 1 133 ? 21.771 -2.241 -29.933 1.00 93.12 133 ARG A C 1
ATOM 1011 O O . ARG A 1 133 ? 20.989 -1.814 -30.774 1.00 93.12 133 ARG A O 1
ATOM 1018 N N . ALA A 1 134 ? 21.542 -3.361 -29.248 1.00 92.62 134 ALA A N 1
ATOM 1019 C CA . ALA A 1 134 ? 20.334 -4.164 -29.443 1.00 92.62 134 ALA A CA 1
ATOM 1020 C C . ALA A 1 134 ? 19.059 -3.374 -29.104 1.00 92.62 134 ALA A C 1
ATOM 1022 O O . ALA A 1 134 ? 18.022 -3.533 -29.751 1.00 92.62 134 ALA A O 1
ATOM 1023 N N . TRP A 1 135 ? 19.134 -2.506 -28.094 1.00 92.12 135 TRP A N 1
ATOM 1024 C CA . TRP A 1 135 ? 18.040 -1.614 -27.742 1.00 92.12 135 TRP A CA 1
ATOM 1025 C C . TRP A 1 135 ? 17.779 -0.566 -28.825 1.00 92.12 135 TRP A C 1
ATOM 1027 O O . TRP A 1 135 ? 16.623 -0.364 -29.199 1.00 92.12 135 TRP A O 1
ATOM 1037 N N . ASP A 1 136 ? 18.829 0.049 -29.369 1.00 91.88 136 ASP A N 1
ATOM 1038 C CA . ASP A 1 136 ? 18.709 1.016 -30.462 1.00 91.88 136 ASP A CA 1
ATOM 1039 C C . ASP A 1 136 ? 18.076 0.376 -31.709 1.00 91.88 136 ASP A C 1
ATOM 1041 O O . ASP A 1 136 ? 17.104 0.913 -32.245 1.00 91.88 136 ASP A O 1
ATOM 1045 N N . GLU A 1 137 ? 18.529 -0.819 -32.106 1.00 93.56 137 GLU A N 1
ATOM 1046 C CA . GLU A 1 137 ? 17.930 -1.588 -33.208 1.00 93.56 137 GLU A CA 1
ATOM 1047 C C . GLU A 1 137 ? 16.454 -1.921 -32.942 1.00 93.56 137 GLU A C 1
ATOM 1049 O O . GLU A 1 137 ? 15.611 -1.840 -33.840 1.00 93.56 137 GLU A O 1
ATOM 1054 N N . TYR A 1 138 ? 16.098 -2.290 -31.708 1.00 92.06 138 TYR A N 1
ATOM 1055 C CA . TYR A 1 138 ? 14.708 -2.561 -31.342 1.00 92.06 138 TYR A CA 1
ATOM 1056 C C . TYR A 1 138 ? 13.838 -1.301 -31.437 1.00 92.06 138 TYR A C 1
ATOM 1058 O O . TYR A 1 138 ? 12.730 -1.365 -31.973 1.00 92.06 138 TYR A O 1
ATOM 1066 N N . VAL A 1 139 ? 14.318 -0.158 -30.943 1.00 92.06 139 VAL A N 1
ATOM 1067 C CA . VAL A 1 139 ? 13.588 1.118 -30.992 1.00 92.06 139 VAL A CA 1
ATOM 1068 C C . VAL A 1 139 ? 13.423 1.606 -32.432 1.00 92.06 139 VAL A C 1
ATOM 1070 O O . VAL A 1 139 ? 12.346 2.095 -32.779 1.00 92.06 139 VAL A O 1
ATOM 1073 N N . GLU A 1 140 ? 14.441 1.436 -33.279 1.00 90.3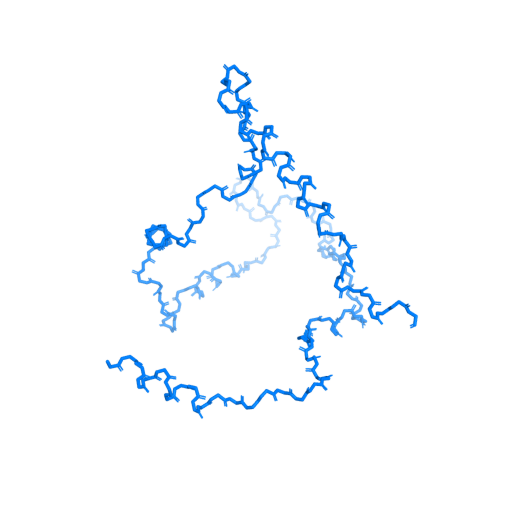8 140 GLU A N 1
ATOM 1074 C CA . GLU A 1 140 ? 14.376 1.765 -34.707 1.00 90.38 140 GLU A CA 1
ATOM 1075 C C . GLU A 1 140 ? 13.348 0.891 -35.443 1.00 90.38 140 GLU A C 1
ATOM 1077 O O . GLU A 1 140 ? 12.504 1.406 -36.179 1.00 90.38 140 GLU A O 1
ATOM 1082 N N . ASN A 1 141 ? 13.349 -0.420 -35.178 1.00 92.50 141 ASN A N 1
ATOM 1083 C CA . ASN A 1 141 ? 12.397 -1.362 -35.771 1.00 92.50 141 ASN A CA 1
ATOM 1084 C C . ASN A 1 141 ? 10.956 -1.194 -35.251 1.00 92.50 141 ASN A C 1
ATOM 1086 O O . ASN A 1 141 ? 10.010 -1.615 -35.920 1.00 92.50 141 ASN A O 1
ATOM 1090 N N . ASN A 1 142 ? 10.764 -0.584 -34.076 1.00 91.19 142 ASN A N 1
ATOM 1091 C CA . ASN A 1 142 ? 9.459 -0.409 -33.432 1.00 91.19 142 ASN A CA 1
ATOM 1092 C C . ASN A 1 142 ? 9.132 1.080 -33.216 1.00 91.19 142 ASN A C 1
ATOM 1094 O O . ASN A 1 142 ? 9.090 1.557 -32.074 1.00 91.19 142 ASN A O 1
ATOM 1098 N N . PRO A 1 143 ? 8.851 1.839 -34.292 1.00 87.50 143 PRO A N 1
ATOM 1099 C CA . PRO A 1 143 ? 8.547 3.254 -34.175 1.00 87.50 143 PRO A CA 1
ATOM 1100 C C . PRO A 1 143 ? 7.271 3.473 -33.355 1.00 87.50 143 PRO A C 1
ATOM 1102 O O . PRO A 1 143 ? 6.242 2.807 -33.523 1.00 87.50 143 PRO A O 1
ATOM 1105 N N . LYS A 1 144 ? 7.320 4.466 -32.463 1.00 83.25 144 LYS A N 1
ATOM 1106 C CA . LYS A 1 144 ? 6.173 4.844 -31.631 1.00 83.25 144 LYS A CA 1
ATOM 1107 C C . LYS A 1 144 ? 4.982 5.205 -32.522 1.00 83.25 144 LYS A C 1
ATOM 1109 O O . LYS A 1 144 ? 5.088 6.046 -33.409 1.00 83.25 144 LYS A O 1
ATOM 1114 N N . GLY A 1 145 ? 3.834 4.587 -32.256 1.00 80.44 145 GLY A N 1
ATOM 1115 C CA . GLY A 1 145 ? 2.602 4.841 -33.005 1.00 80.44 145 GLY A CA 1
ATOM 1116 C C . GLY A 1 145 ? 2.380 3.949 -34.230 1.00 80.44 145 GLY A C 1
ATOM 1117 O O . GLY A 1 145 ? 1.365 4.137 -34.896 1.00 80.44 145 GLY A O 1
ATOM 1118 N N . ALA A 1 146 ? 3.231 2.945 -34.488 1.00 76.50 146 ALA A N 1
ATOM 1119 C CA . ALA A 1 146 ? 3.027 1.969 -35.568 1.00 76.50 146 ALA A CA 1
ATOM 1120 C C . ALA A 1 146 ? 1.640 1.283 -35.542 1.00 76.50 146 ALA A C 1
ATOM 1122 O O . ALA A 1 146 ? 1.104 0.940 -36.591 1.00 76.50 146 ALA A O 1
ATOM 1123 N N . GLY A 1 147 ? 1.033 1.122 -34.357 1.00 80.62 147 GLY A N 1
ATOM 1124 C CA . GLY A 1 147 ? -0.284 0.490 -34.189 1.00 80.62 147 GLY A CA 1
ATOM 1125 C C . GLY A 1 147 ? -1.499 1.431 -34.205 1.00 80.62 147 GLY A C 1
ATOM 1126 O O . GLY A 1 147 ? -2.622 0.952 -34.313 1.00 80.62 147 GLY A O 1
ATOM 1127 N N . ASN A 1 148 ? -1.317 2.754 -34.102 1.00 76.00 148 ASN A N 1
ATOM 1128 C CA . ASN A 1 148 ? -2.421 3.729 -34.063 1.00 76.00 148 ASN A CA 1
ATOM 1129 C C . ASN A 1 148 ? -2.364 4.661 -35.280 1.00 76.00 148 ASN A C 1
ATOM 1131 O O . ASN A 1 148 ? -2.168 5.869 -35.157 1.00 76.00 148 ASN A O 1
ATOM 1135 N N . THR A 1 149 ? -2.494 4.082 -36.472 1.00 72.94 149 THR A N 1
ATOM 1136 C CA . THR A 1 149 ? -2.498 4.825 -37.743 1.00 72.94 149 THR A CA 1
ATOM 1137 C C . THR A 1 149 ? -3.909 5.113 -38.263 1.00 72.94 149 THR A C 1
ATOM 1139 O O . THR A 1 149 ? -4.072 6.010 -39.084 1.00 72.94 149 THR A O 1
ATOM 1142 N N . LEU A 1 150 ? -4.931 4.403 -37.763 1.00 69.44 150 LEU A N 1
ATOM 1143 C CA . LEU A 1 150 ? -6.306 4.449 -38.282 1.00 69.44 150 LEU A CA 1
ATOM 1144 C C . LEU A 1 150 ? -7.141 5.642 -37.774 1.00 69.44 150 LEU A C 1
ATOM 1146 O O . LEU A 1 150 ? -8.131 5.995 -38.396 1.00 69.44 150 LEU A O 1
ATOM 1150 N N . ASN A 1 151 ? -6.736 6.292 -36.677 1.00 68.00 151 ASN A N 1
ATOM 1151 C CA . ASN A 1 151 ? -7.417 7.472 -36.113 1.00 68.00 151 ASN A CA 1
ATOM 1152 C C . ASN A 1 151 ? -6.772 8.799 -36.557 1.00 68.00 151 ASN A C 1
ATOM 1154 O O . ASN A 1 151 ? -6.812 9.795 -35.832 1.00 68.00 151 ASN A O 1
ATOM 1158 N N . ARG A 1 152 ? -6.112 8.808 -37.721 1.00 68.81 152 ARG A N 1
ATOM 1159 C CA . ARG A 1 152 ? -5.372 9.959 -38.251 1.00 68.81 152 ARG A CA 1
ATOM 1160 C C . ARG A 1 152 ? -6.084 10.540 -39.481 1.00 68.81 152 ARG A C 1
ATOM 1162 O O . ARG A 1 152 ? -5.490 10.600 -40.550 1.00 68.81 152 ARG A O 1
ATOM 1169 N N . GLY A 1 153 ? -7.328 10.991 -39.294 1.00 63.59 153 GLY A N 1
ATOM 1170 C CA . GLY A 1 153 ? -8.120 11.718 -40.302 1.00 63.59 153 GLY A CA 1
ATOM 1171 C C . GLY A 1 153 ? -9.306 10.941 -40.846 1.00 63.59 153 GLY A C 1
ATOM 1172 O O . GLY A 1 153 ? -9.077 9.842 -41.389 1.00 63.59 153 GLY A O 1
#